Protein AF-M4B7W1-F1 (afdb_monomer_lite)

Radius of gyration: 18.67 Å; chains: 1; bounding box: 26×41×48 Å

Organism: Hyaloperonospora arabidopsidis (strain 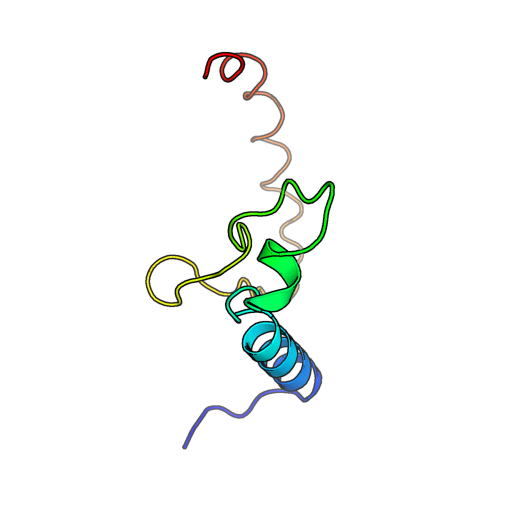Emoy2) (NCBI:txid559515)

Foldseek 3Di:
DDDDDDPVVVVVVVVLVVLQDWDDPVQVVDPPDPDDIDPPHDDCVPDPDPPDPCPPPVPPVVVVVVPPDDDDPDD

pLDDT: mean 77.29, std 19.84, range [39.88, 94.75]

Structure (mmCIF, N/CA/C/O backbone):
data_AF-M4B7W1-F1
#
_entry.id   AF-M4B7W1-F1
#
loop_
_atom_site.group_PDB
_atom_site.id
_atom_site.type_symbol
_atom_site.label_atom_id
_atom_site.label_alt_id
_atom_site.label_comp_id
_atom_site.label_asym_id
_atom_site.label_entity_id
_atom_site.label_seq_id
_atom_site.pdbx_PDB_ins_code
_atom_site.Cartn_x
_atom_site.Cartn_y
_atom_site.Cartn_z
_atom_site.occupancy
_atom_site.B_iso_or_equiv
_atom_site.auth_seq_id
_atom_site.auth_comp_id
_atom_site.auth_asym_id
_atom_site.auth_atom_id
_atom_site.pdbx_PDB_model_num
ATOM 1 N N . MET A 1 1 ? -4.831 -10.826 -25.234 1.00 56.06 1 MET A N 1
ATOM 2 C CA . MET A 1 1 ? -3.857 -11.209 -24.179 1.00 56.06 1 MET A CA 1
ATOM 3 C C . MET A 1 1 ? -3.372 -9.973 -23.429 1.00 56.06 1 MET A C 1
ATOM 5 O O . MET A 1 1 ? -3.248 -8.925 -24.056 1.00 56.06 1 MET A O 1
ATOM 9 N N . PRO A 1 2 ? -3.109 -10.052 -22.109 1.00 79.12 2 PRO A N 1
ATOM 10 C CA . PRO A 1 2 ? -2.473 -8.956 -21.380 1.00 79.12 2 PRO A CA 1
ATOM 11 C C . PRO A 1 2 ? -1.069 -8.686 -21.935 1.00 79.12 2 PRO A C 1
ATOM 13 O O . PRO A 1 2 ? -0.418 -9.591 -22.452 1.00 79.12 2 PRO A O 1
ATOM 16 N N . SER A 1 3 ? -0.585 -7.445 -21.808 1.00 85.00 3 SER A N 1
ATOM 17 C CA . SER A 1 3 ? 0.743 -7.091 -22.326 1.00 85.00 3 SER A CA 1
ATOM 18 C C . SER A 1 3 ? 1.838 -7.955 -21.692 1.00 85.00 3 SER A C 1
ATOM 20 O O . SER A 1 3 ? 1.811 -8.226 -20.485 1.00 85.00 3 SER A O 1
ATOM 22 N N . HIS A 1 4 ? 2.861 -8.296 -22.477 1.00 88.38 4 HIS A N 1
ATOM 23 C CA . HIS A 1 4 ? 4.097 -8.842 -21.930 1.00 88.38 4 HIS A CA 1
ATOM 24 C C . HIS A 1 4 ? 4.746 -7.787 -21.019 1.00 88.38 4 HIS A C 1
ATOM 26 O O . HIS A 1 4 ? 4.864 -6.612 -21.368 1.00 88.38 4 HIS A O 1
ATOM 32 N N . LYS A 1 5 ? 5.090 -8.188 -19.791 1.00 89.00 5 LYS A N 1
ATOM 33 C CA . LYS A 1 5 ? 5.711 -7.334 -18.765 1.00 89.00 5 LYS A CA 1
ATOM 34 C C . LYS A 1 5 ? 6.942 -8.032 -18.215 1.00 89.00 5 LYS A C 1
ATOM 36 O O . LYS A 1 5 ? 6.913 -9.242 -17.991 1.00 89.00 5 LYS A O 1
ATOM 41 N N . THR A 1 6 ? 7.977 -7.257 -17.911 1.00 92.25 6 THR A N 1
ATOM 42 C CA . THR A 1 6 ? 9.189 -7.774 -17.269 1.00 92.25 6 THR A CA 1
ATOM 43 C C . THR A 1 6 ? 8.898 -8.288 -15.855 1.00 92.25 6 THR A C 1
ATOM 45 O O . THR A 1 6 ? 7.969 -7.834 -15.175 1.00 92.25 6 THR A O 1
ATOM 48 N N . PHE A 1 7 ? 9.719 -9.225 -15.376 1.00 92.00 7 PHE A N 1
ATOM 49 C CA . PHE A 1 7 ? 9.578 -9.817 -14.042 1.00 92.00 7 PHE A CA 1
ATOM 50 C C . PHE A 1 7 ? 9.625 -8.771 -12.917 1.00 92.00 7 PHE A C 1
ATOM 52 O O . PHE A 1 7 ? 8.826 -8.811 -11.980 1.00 92.00 7 PHE A O 1
ATOM 59 N N . ARG A 1 8 ? 10.500 -7.765 -13.046 1.00 90.69 8 ARG A N 1
ATOM 60 C CA . ARG A 1 8 ? 10.607 -6.659 -12.086 1.00 90.69 8 ARG A CA 1
ATOM 61 C C . ARG A 1 8 ? 9.287 -5.899 -11.941 1.00 90.69 8 ARG A C 1
ATOM 63 O O . ARG A 1 8 ? 8.838 -5.662 -10.820 1.00 90.69 8 ARG A O 1
ATOM 70 N N . THR A 1 9 ? 8.639 -5.564 -13.056 1.00 90.81 9 THR A N 1
ATOM 71 C CA . THR A 1 9 ? 7.340 -4.877 -13.046 1.00 90.81 9 THR A CA 1
ATOM 72 C C . THR A 1 9 ? 6.262 -5.750 -12.411 1.00 90.81 9 THR A C 1
ATOM 74 O O . THR A 1 9 ? 5.510 -5.268 -11.564 1.00 90.81 9 THR A O 1
ATOM 77 N N . LYS A 1 10 ? 6.234 -7.052 -12.732 1.00 91.44 10 LYS A N 1
ATOM 78 C CA . LYS A 1 10 ? 5.308 -8.017 -12.115 1.00 91.44 10 LYS A CA 1
ATOM 79 C C . LYS A 1 10 ? 5.474 -8.080 -10.590 1.00 91.44 10 LYS A C 1
ATOM 81 O O . LYS A 1 10 ? 4.481 -7.987 -9.871 1.00 91.44 10 LYS A O 1
ATOM 86 N N . ARG A 1 11 ? 6.710 -8.129 -10.077 1.00 93.38 11 ARG A N 1
ATOM 87 C CA . ARG A 1 11 ? 6.982 -8.106 -8.625 1.00 93.38 11 ARG A CA 1
ATOM 88 C C . ARG A 1 11 ? 6.467 -6.837 -7.949 1.00 93.38 11 ARG A C 1
ATOM 90 O O . ARG A 1 11 ? 5.881 -6.912 -6.869 1.00 93.38 11 ARG A O 1
ATOM 97 N N . ILE A 1 12 ? 6.662 -5.671 -8.568 1.00 91.88 12 ILE A N 1
ATOM 98 C CA . ILE A 1 12 ? 6.184 -4.403 -8.000 1.00 91.88 12 ILE A CA 1
ATOM 99 C C . ILE A 1 12 ? 4.653 -4.355 -8.006 1.00 91.88 12 ILE A C 1
ATOM 101 O O . ILE A 1 12 ? 4.061 -3.975 -6.997 1.00 91.88 12 ILE A O 1
ATOM 105 N N . LEU A 1 13 ? 4.009 -4.780 -9.097 1.00 91.31 13 LEU A N 1
ATOM 106 C CA . LEU A 1 13 ? 2.549 -4.875 -9.184 1.00 91.31 13 LEU A CA 1
ATOM 107 C C . LEU A 1 13 ? 1.986 -5.790 -8.090 1.00 91.31 13 LEU A C 1
ATOM 109 O O . LEU A 1 13 ? 1.087 -5.378 -7.358 1.00 91.31 13 LEU A O 1
ATOM 113 N N . ALA A 1 14 ? 2.581 -6.970 -7.904 1.00 93.62 14 ALA A N 1
ATOM 114 C CA . ALA A 1 14 ? 2.194 -7.901 -6.849 1.00 93.62 14 ALA A CA 1
ATOM 115 C C . ALA A 1 14 ? 2.361 -7.286 -5.447 1.00 93.62 14 ALA A C 1
ATOM 117 O O . ALA A 1 14 ? 1.460 -7.380 -4.612 1.00 93.62 14 ALA A O 1
ATOM 118 N N . LYS A 1 15 ? 3.473 -6.581 -5.185 1.00 94.38 15 LYS A N 1
ATOM 119 C CA . LYS A 1 15 ? 3.687 -5.874 -3.910 1.00 94.38 15 LYS A CA 1
ATOM 120 C C . LYS A 1 15 ? 2.628 -4.793 -3.682 1.00 94.38 15 LYS A C 1
ATOM 122 O O . LYS A 1 15 ? 2.087 -4.690 -2.584 1.00 94.38 15 LYS A O 1
ATOM 127 N N . LYS A 1 16 ? 2.314 -3.993 -4.704 1.00 92.88 16 LYS A N 1
ATOM 128 C CA . LYS A 1 16 ? 1.319 -2.913 -4.614 1.00 92.88 16 LYS A CA 1
ATOM 129 C C . LYS A 1 16 ? -0.105 -3.437 -4.450 1.00 92.88 16 LYS A C 1
ATOM 131 O O . LYS A 1 16 ? -0.886 -2.788 -3.760 1.00 92.88 16 LYS A O 1
ATOM 136 N N . ALA A 1 17 ? -0.421 -4.604 -5.008 1.00 93.06 17 ALA A N 1
ATOM 137 C CA . ALA A 1 17 ? -1.674 -5.299 -4.731 1.00 93.06 17 ALA A CA 1
ATOM 138 C C . ALA A 1 17 ? -1.756 -5.716 -3.251 1.00 93.06 17 ALA A C 1
ATOM 140 O O . ALA A 1 17 ? -2.711 -5.352 -2.571 1.00 93.06 17 ALA A O 1
ATOM 141 N N . LYS A 1 18 ? -0.709 -6.361 -2.714 1.00 94.06 18 LYS A N 1
ATOM 142 C CA . LYS A 1 18 ? -0.657 -6.800 -1.304 1.00 94.06 18 LYS A CA 1
ATOM 143 C C . LYS A 1 18 ? -0.727 -5.646 -0.293 1.00 94.06 18 LYS A C 1
ATOM 145 O O . LYS A 1 18 ? -1.323 -5.797 0.768 1.00 94.06 18 LYS A O 1
ATOM 150 N N . GLN A 1 19 ? -0.129 -4.494 -0.609 1.00 93.81 19 GLN A N 1
ATOM 151 C CA . GLN A 1 19 ? -0.145 -3.306 0.260 1.00 93.81 19 GLN A CA 1
ATOM 152 C C . GLN A 1 19 ? -1.530 -2.647 0.361 1.00 93.81 19 GLN A C 1
ATOM 154 O O . GLN A 1 19 ? -1.816 -1.976 1.350 1.00 93.81 19 GLN A O 1
ATOM 159 N N . ASN A 1 20 ? -2.402 -2.831 -0.633 1.00 94.50 20 ASN A N 1
ATOM 160 C CA . ASN A 1 20 ? -3.685 -2.137 -0.721 1.00 94.50 20 ASN A CA 1
ATOM 161 C C . ASN A 1 20 ? -4.811 -2.829 0.072 1.00 94.50 20 ASN A C 1
ATOM 163 O O . ASN A 1 20 ? -5.932 -2.981 -0.417 1.00 94.50 20 ASN A O 1
ATOM 167 N N . ARG A 1 21 ? -4.515 -3.262 1.298 1.00 93.62 21 ARG A N 1
ATOM 168 C CA . ARG A 1 21 ? -5.455 -3.944 2.200 1.00 93.62 21 ARG A CA 1
ATOM 169 C C . ARG A 1 21 ? -5.931 -3.017 3.331 1.00 93.62 21 ARG A C 1
ATOM 171 O O . ARG A 1 21 ? -5.202 -2.079 3.678 1.00 93.62 21 ARG A O 1
ATOM 178 N N . PRO A 1 22 ? -7.156 -3.205 3.857 1.00 94.25 22 PRO A N 1
ATOM 179 C CA . PRO A 1 22 ? -7.603 -2.502 5.056 1.00 94.25 22 PRO A CA 1
ATOM 180 C C . PRO A 1 22 ? -6.805 -2.960 6.284 1.00 94.25 22 PRO A C 1
ATOM 182 O O . PRO A 1 22 ? -6.126 -3.989 6.251 1.00 94.25 22 PRO A O 1
ATOM 185 N N . ILE A 1 23 ? -6.865 -2.169 7.355 1.00 92.38 23 ILE A N 1
ATOM 186 C CA . ILE A 1 23 ? -6.235 -2.526 8.629 1.00 92.38 23 ILE A CA 1
ATOM 187 C C . ILE A 1 23 ? -7.049 -3.655 9.283 1.00 92.38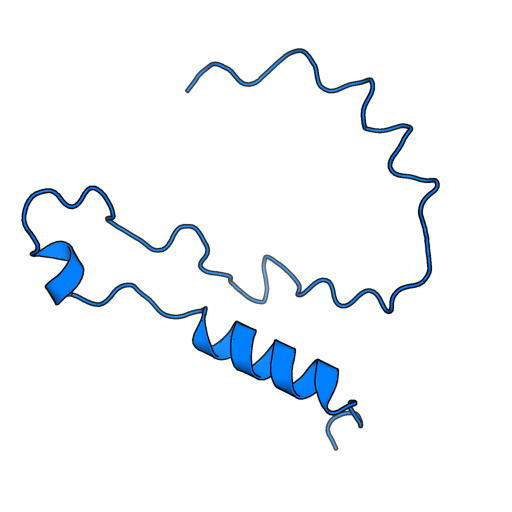 23 ILE A C 1
ATOM 189 O O . ILE A 1 23 ? -8.274 -3.541 9.337 1.00 92.38 23 ILE A O 1
ATOM 193 N N . PRO A 1 24 ? -6.397 -4.725 9.772 1.00 93.50 24 PRO A N 1
ATOM 194 C CA . PRO A 1 24 ? -7.043 -5.774 10.556 1.00 93.50 24 PRO A CA 1
ATOM 195 C C . PRO A 1 24 ? -7.729 -5.247 11.821 1.00 93.50 24 PRO A C 1
ATOM 197 O O . PRO A 1 24 ? -7.219 -4.347 12.485 1.00 93.50 24 PRO A O 1
ATOM 200 N N . GLN A 1 25 ? -8.856 -5.855 12.189 1.00 92.56 25 GLN A N 1
ATOM 201 C CA . GLN A 1 25 ? -9.665 -5.424 13.333 1.00 92.56 25 GLN A CA 1
ATOM 202 C C . GLN A 1 25 ? -8.900 -5.469 14.658 1.00 92.56 25 GLN A C 1
ATOM 204 O O . GLN A 1 25 ? -8.930 -4.494 15.399 1.00 92.56 25 GLN A O 1
ATOM 209 N N . TRP A 1 26 ? -8.164 -6.547 14.933 1.00 94.00 26 TRP A N 1
ATOM 210 C CA . TRP A 1 26 ? -7.435 -6.712 16.195 1.00 94.00 26 TRP A CA 1
ATOM 211 C C . TRP A 1 26 ? -6.385 -5.617 16.437 1.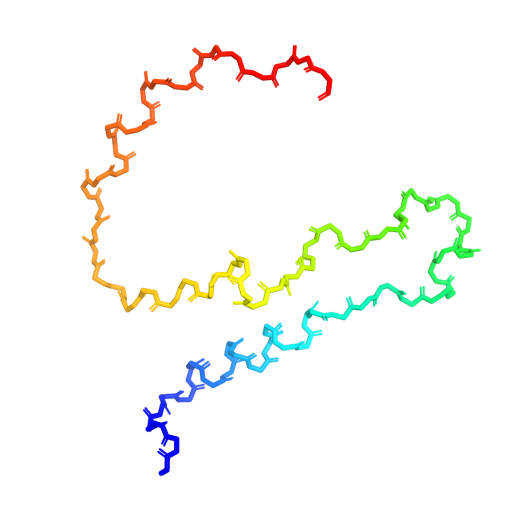00 94.00 26 TRP A C 1
ATOM 213 O O . TRP A 1 26 ? -6.097 -5.295 17.582 1.00 94.00 26 TRP A O 1
ATOM 223 N N . ILE A 1 27 ? -5.853 -4.982 15.381 1.00 92.38 27 ILE A N 1
ATOM 224 C CA . ILE A 1 27 ? -4.921 -3.852 15.526 1.00 92.38 27 ILE A CA 1
ATOM 225 C C . ILE A 1 27 ? -5.624 -2.647 16.152 1.00 92.38 27 ILE A C 1
ATOM 227 O O . ILE A 1 27 ? -5.018 -1.945 16.954 1.00 92.38 27 ILE A O 1
ATOM 231 N N . ARG A 1 28 ? -6.903 -2.422 15.836 1.00 90.25 28 ARG A N 1
ATOM 232 C CA . ARG A 1 28 ? -7.690 -1.330 16.431 1.00 90.25 28 ARG A CA 1
ATOM 233 C C . ARG A 1 28 ? -7.924 -1.520 17.926 1.00 90.25 28 ARG A C 1
ATOM 235 O O . ARG A 1 28 ? -8.168 -0.543 18.612 1.00 90.25 28 ARG A O 1
ATOM 242 N N . LEU A 1 29 ? -7.870 -2.765 18.394 1.00 89.88 29 LEU A N 1
ATOM 243 C CA . LEU A 1 29 ? -8.134 -3.143 19.780 1.00 89.88 29 LEU A CA 1
ATOM 244 C C . LEU A 1 29 ? -6.861 -3.174 20.639 1.00 89.88 29 LEU A C 1
ATOM 246 O O . LEU A 1 29 ? -6.937 -3.497 21.818 1.00 89.88 29 LEU A O 1
ATOM 250 N N . ARG A 1 30 ? -5.686 -2.872 20.068 1.00 91.56 30 ARG A N 1
ATOM 251 C CA . ARG A 1 30 ? -4.444 -2.772 20.844 1.00 91.56 30 ARG A CA 1
ATOM 252 C C . ARG A 1 30 ? -4.440 -1.477 21.654 1.00 91.56 30 ARG A C 1
ATOM 254 O O . ARG A 1 30 ? -4.765 -0.422 21.112 1.00 91.56 30 ARG A O 1
ATOM 261 N N . THR A 1 31 ? -4.016 -1.566 22.910 1.00 91.75 31 THR A N 1
ATOM 262 C CA . THR A 1 31 ? -3.767 -0.408 23.777 1.00 91.75 31 THR A CA 1
ATOM 263 C C . THR A 1 31 ? -2.705 0.509 23.154 1.00 91.75 31 THR A C 1
ATOM 265 O O . THR A 1 31 ? -1.815 0.031 22.445 1.00 91.75 31 THR A O 1
ATOM 268 N N . ASP A 1 32 ? -2.844 1.820 23.363 1.00 91.31 32 ASP A N 1
ATOM 269 C CA . ASP A 1 32 ? -1.947 2.880 22.869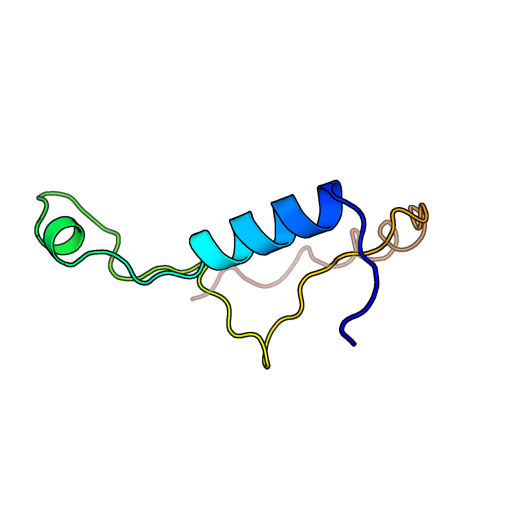 1.00 91.31 32 ASP A CA 1
ATOM 270 C C . ASP A 1 32 ? -1.776 2.958 21.342 1.00 91.31 32 ASP A C 1
ATOM 272 O O . ASP A 1 32 ? -0.759 3.422 20.822 1.00 91.31 32 ASP A O 1
ATOM 276 N N . ASN A 1 33 ? -2.787 2.530 20.581 1.00 86.38 33 ASN A N 1
ATOM 277 C CA . ASN A 1 33 ? -2.764 2.646 19.128 1.00 86.38 33 ASN A CA 1
ATOM 278 C C . ASN A 1 33 ? -3.505 3.899 18.627 1.00 86.38 33 ASN A C 1
ATOM 280 O O . ASN A 1 33 ? -4.717 4.034 18.774 1.00 86.38 33 ASN A O 1
ATOM 284 N N . THR A 1 34 ? -2.792 4.784 17.928 1.00 89.88 34 THR A N 1
ATOM 285 C CA . THR A 1 34 ? -3.363 5.977 17.273 1.00 89.88 34 THR A CA 1
ATOM 286 C C . THR A 1 34 ? -3.905 5.697 15.862 1.00 89.88 34 THR A C 1
ATOM 288 O O . THR A 1 34 ? -4.596 6.525 15.263 1.00 89.88 34 THR A O 1
ATOM 291 N N . ILE A 1 35 ? -3.616 4.520 15.296 1.00 88.56 35 ILE A N 1
ATOM 292 C CA . ILE A 1 35 ? -3.877 4.192 13.892 1.00 88.56 35 ILE A CA 1
ATOM 293 C C . ILE A 1 35 ? -5.320 3.694 13.697 1.00 88.56 35 ILE A C 1
ATOM 295 O O . ILE A 1 35 ? -5.643 2.538 13.971 1.00 88.56 35 ILE A O 1
ATOM 299 N N . LYS A 1 36 ? -6.181 4.538 13.111 1.00 89.19 36 LYS A N 1
ATOM 300 C CA . LYS A 1 36 ? -7.604 4.223 12.837 1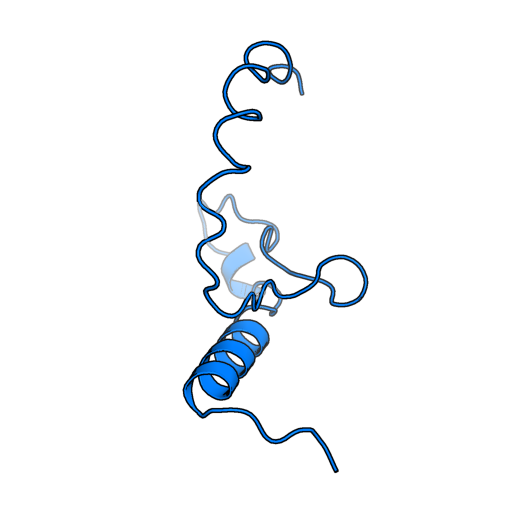.00 89.19 36 LYS A CA 1
ATOM 301 C C . LYS A 1 36 ? -7.852 3.591 11.456 1.00 89.19 36 LYS A C 1
ATOM 303 O O . LYS A 1 36 ? -8.682 2.685 11.299 1.00 89.19 36 LYS A O 1
ATOM 308 N N . TYR A 1 37 ? -7.133 4.059 10.435 1.00 92.12 37 TYR A N 1
ATOM 309 C CA . TYR A 1 37 ? -7.298 3.645 9.038 1.00 92.12 37 TYR A CA 1
ATOM 310 C C . TYR A 1 37 ? -5.967 3.671 8.271 1.00 92.12 37 TYR A C 1
ATOM 312 O O . TYR A 1 37 ? -4.988 4.280 8.695 1.00 92.12 37 TYR A O 1
ATOM 320 N N . ASN A 1 38 ? -5.911 2.984 7.124 1.00 94.00 38 ASN A N 1
ATOM 321 C CA . ASN A 1 38 ? -4.713 2.955 6.280 1.00 94.00 38 ASN A CA 1
ATOM 322 C C . ASN A 1 38 ? -4.671 4.198 5.380 1.00 94.00 38 ASN A C 1
ATOM 324 O O . ASN A 1 38 ? -5.229 4.181 4.282 1.00 94.00 38 ASN A O 1
ATOM 328 N N . ALA A 1 39 ? -3.969 5.242 5.821 1.00 92.56 39 ALA A N 1
ATOM 329 C CA . ALA A 1 39 ? -3.796 6.484 5.062 1.00 92.56 39 ALA A CA 1
ATOM 330 C C . ALA A 1 39 ? -3.129 6.282 3.685 1.00 92.56 39 ALA A C 1
ATOM 332 O O . ALA A 1 39 ? -3.351 7.052 2.759 1.00 92.56 39 ALA A O 1
ATOM 333 N N . LYS A 1 40 ? -2.342 5.211 3.509 1.00 91.69 40 LYS A N 1
ATOM 334 C CA . LYS A 1 40 ? -1.624 4.904 2.258 1.00 91.69 40 LYS A CA 1
ATOM 335 C C . LYS A 1 40 ? -2.418 3.986 1.318 1.00 91.69 40 LYS A C 1
ATOM 337 O O . LYS A 1 40 ? -1.871 3.501 0.321 1.00 91.69 40 LYS A O 1
ATOM 342 N N . ARG A 1 41 ? -3.688 3.700 1.625 1.00 94.56 41 ARG A N 1
ATOM 343 C CA . ARG A 1 41 ? -4.573 2.905 0.761 1.00 94.56 41 ARG A CA 1
ATOM 344 C C . ARG A 1 41 ? -4.845 3.668 -0.538 1.00 94.56 41 ARG A C 1
ATOM 346 O O . ARG A 1 41 ? -5.023 4.879 -0.545 1.00 94.56 41 ARG A O 1
ATOM 353 N N . ARG A 1 42 ? -4.884 2.948 -1.660 1.00 94.75 42 ARG A N 1
ATOM 354 C CA . ARG A 1 42 ? -4.950 3.535 -3.002 1.00 94.75 42 ARG A CA 1
ATOM 355 C C . ARG A 1 42 ? -6.160 3.027 -3.778 1.00 94.75 42 ARG A C 1
ATOM 357 O O . ARG A 1 42 ? -6.371 1.820 -3.884 1.00 94.75 42 ARG A O 1
ATOM 364 N N . HIS A 1 43 ? -6.898 3.930 -4.421 1.00 94.19 43 HIS A N 1
ATOM 365 C CA . HIS A 1 43 ? -7.921 3.562 -5.401 1.00 94.19 43 HIS A CA 1
ATOM 366 C C . HIS A 1 43 ? -7.397 3.733 -6.835 1.00 94.19 43 HIS A C 1
ATOM 368 O O . HIS A 1 43 ? -6.819 4.760 -7.179 1.00 94.19 43 HIS A O 1
ATOM 374 N N . TRP A 1 44 ? -7.603 2.730 -7.693 1.00 92.44 44 TRP A N 1
ATOM 375 C CA . TRP A 1 44 ? -7.002 2.677 -9.032 1.00 92.44 44 TRP A CA 1
ATOM 376 C C . TRP A 1 44 ? -7.568 3.692 -10.032 1.00 92.44 44 TRP A C 1
ATOM 378 O O . TRP A 1 44 ? -6.878 4.033 -11.001 1.00 92.44 44 TRP A O 1
ATOM 388 N N . ARG A 1 45 ? -8.795 4.185 -9.811 1.00 93.19 45 ARG A N 1
ATOM 389 C CA . ARG A 1 45 ? -9.365 5.265 -10.629 1.00 93.19 45 ARG A CA 1
ATOM 390 C C . ARG A 1 45 ? -8.786 6.626 -10.254 1.00 93.19 45 ARG A C 1
ATOM 392 O O . ARG A 1 45 ? -8.476 7.388 -11.154 1.00 93.19 45 ARG A O 1
ATOM 399 N N . ARG A 1 46 ? -8.566 6.884 -8.957 1.00 93.88 46 ARG A N 1
ATOM 400 C CA . ARG A 1 46 ? -8.100 8.188 -8.453 1.00 93.88 46 ARG A CA 1
ATOM 401 C C . ARG A 1 46 ? -6.597 8.394 -8.633 1.00 93.88 46 ARG A C 1
ATOM 403 O O . ARG A 1 46 ? -6.180 9.457 -9.061 1.00 93.88 46 ARG A O 1
ATOM 410 N N . THR A 1 47 ? -5.773 7.385 -8.338 1.00 91.25 47 THR A N 1
ATOM 411 C CA . THR A 1 47 ? -4.306 7.524 -8.391 1.00 91.25 47 THR A CA 1
ATOM 412 C C . THR A 1 47 ? -3.644 6.355 -9.120 1.00 91.25 47 THR A C 1
ATOM 414 O O . THR A 1 47 ? -3.858 5.172 -8.810 1.00 91.25 47 THR A O 1
ATOM 417 N N . LYS A 1 48 ? -2.820 6.678 -10.125 1.00 90.25 48 LYS A N 1
ATOM 418 C CA . LYS A 1 48 ? -2.123 5.698 -10.972 1.00 90.25 48 LYS A CA 1
ATOM 419 C C . LYS A 1 48 ? -0.782 5.287 -10.372 1.00 90.25 48 LYS A C 1
ATOM 421 O O . LYS A 1 48 ? -0.156 6.018 -9.611 1.00 90.25 48 LYS A O 1
ATOM 426 N N . LEU A 1 49 ? -0.343 4.075 -10.707 1.00 87.62 49 LEU A N 1
ATOM 427 C CA . LEU A 1 49 ? 0.986 3.602 -10.335 1.00 8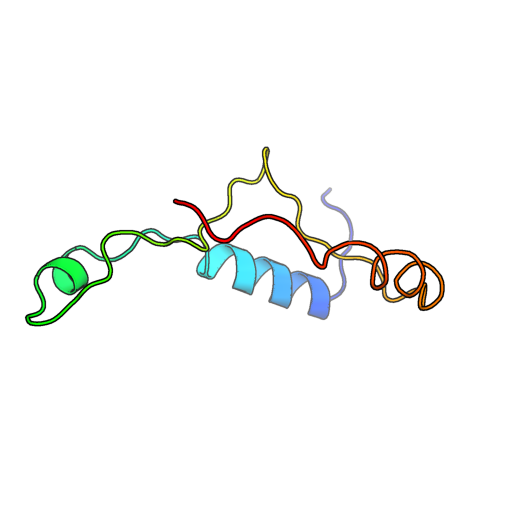7.62 49 LEU A CA 1
ATOM 428 C C . LEU A 1 49 ? 1.999 4.234 -11.295 1.00 87.62 49 LEU A C 1
ATOM 430 O O . LEU A 1 49 ? 1.985 3.935 -12.486 1.00 87.62 49 LEU A O 1
ATOM 434 N N . GLY A 1 50 ? 2.850 5.119 -10.774 1.00 81.12 50 GLY A N 1
ATOM 435 C CA . GLY A 1 50 ? 3.891 5.808 -11.535 1.00 81.12 50 GLY A CA 1
ATOM 436 C C . GLY A 1 50 ? 5.029 4.875 -11.945 1.00 81.12 50 GLY A C 1
ATOM 437 O O . GLY A 1 50 ? 6.128 4.956 -11.409 1.00 81.12 50 GLY A O 1
ATOM 438 N N . PHE A 1 51 ? 4.777 3.982 -12.899 1.00 72.25 51 PHE A N 1
ATOM 439 C CA . PHE A 1 51 ? 5.815 3.206 -13.572 1.00 72.25 51 PHE A CA 1
ATOM 440 C C . PHE A 1 51 ? 6.402 4.031 -14.719 1.00 72.25 51 PHE A C 1
ATOM 442 O O . PHE A 1 51 ? 6.309 3.636 -15.877 1.00 72.25 51 PHE A O 1
ATOM 449 N N . LYS A 1 52 ? 6.986 5.203 -14.436 1.00 56.00 52 LYS A N 1
ATOM 450 C CA . LYS A 1 52 ? 7.837 5.829 -15.450 1.00 56.00 52 LYS A CA 1
ATOM 451 C C . LYS A 1 52 ? 9.033 4.893 -15.625 1.00 56.00 52 LYS A C 1
ATOM 453 O O . LYS A 1 52 ? 9.824 4.721 -14.695 1.00 56.00 52 LYS A O 1
ATOM 458 N N . HIS A 1 53 ? 9.135 4.244 -16.791 1.00 52.69 53 HIS A N 1
ATOM 459 C CA . HIS A 1 53 ? 10.420 3.732 -17.263 1.00 52.69 53 HIS A CA 1
ATOM 460 C C . HIS A 1 53 ? 11.410 4.874 -17.045 1.00 52.69 53 HIS A C 1
ATOM 462 O O . HIS A 1 53 ? 11.069 6.023 -17.316 1.00 52.69 53 HIS A O 1
ATOM 468 N N . ARG A 1 54 ? 12.552 4.584 -16.426 1.00 49.78 54 ARG A N 1
ATOM 469 C CA . ARG A 1 54 ? 13.491 5.570 -15.882 1.00 49.78 54 ARG A CA 1
ATOM 470 C C . ARG A 1 54 ? 14.177 6.371 -17.003 1.00 49.78 54 ARG A C 1
ATOM 472 O O . ARG A 1 54 ? 15.393 6.341 -17.108 1.00 49.78 54 ARG A O 1
ATOM 479 N N . LEU A 1 55 ? 13.429 7.078 -17.844 1.00 45.12 55 LEU A N 1
ATOM 480 C CA . LEU A 1 55 ? 13.950 8.180 -18.628 1.00 45.12 55 LEU A CA 1
ATOM 481 C C . LEU A 1 55 ? 14.184 9.314 -17.640 1.00 45.12 55 LEU A C 1
ATOM 483 O O . LEU A 1 55 ? 13.284 9.764 -16.927 1.00 45.12 55 LEU A O 1
ATOM 487 N N . ARG A 1 56 ? 15.462 9.657 -17.524 1.00 49.91 56 ARG A N 1
ATOM 488 C CA . ARG A 1 56 ? 16.044 10.641 -16.620 1.00 49.91 56 ARG A CA 1
ATOM 489 C C . ARG A 1 56 ? 15.525 12.038 -16.975 1.00 49.91 56 ARG A C 1
ATOM 491 O O . ARG A 1 56 ? 16.281 12.864 -17.456 1.00 49.91 56 ARG A O 1
ATOM 498 N N . PHE A 1 57 ? 14.270 12.352 -16.685 1.00 44.34 57 PHE A N 1
ATOM 499 C CA . PHE A 1 57 ? 13.833 13.745 -16.640 1.00 44.34 57 PHE A CA 1
ATOM 500 C C . PHE A 1 57 ? 14.243 14.332 -15.287 1.00 44.34 57 PHE A C 1
ATOM 502 O O . PHE A 1 57 ? 13.427 14.505 -14.387 1.00 44.34 57 PHE A O 1
ATOM 509 N N . LYS A 1 58 ? 15.551 14.570 -15.123 1.00 51.44 58 LYS A N 1
ATOM 510 C CA . LYS A 1 58 ? 16.111 15.306 -13.979 1.00 51.44 58 LYS A CA 1
ATOM 511 C C . LYS A 1 58 ? 15.973 16.831 -14.122 1.00 51.44 58 LYS A C 1
ATOM 513 O O . LYS A 1 58 ? 16.364 17.532 -13.203 1.00 51.44 58 LYS A O 1
ATOM 518 N N . VAL A 1 59 ? 15.394 17.351 -15.209 1.00 53.34 59 VAL A N 1
ATOM 519 C CA . VAL A 1 59 ? 15.425 18.801 -15.495 1.00 53.34 59 VAL A CA 1
ATOM 520 C C . VAL A 1 59 ? 14.166 19.557 -15.025 1.00 53.34 59 VAL A C 1
ATOM 522 O O . VAL A 1 59 ? 14.262 20.718 -14.657 1.00 53.34 59 VAL A O 1
ATOM 525 N N . ALA A 1 60 ? 12.997 18.915 -14.904 1.00 50.00 60 ALA A N 1
ATOM 526 C CA . ALA A 1 60 ? 11.754 19.630 -14.552 1.00 50.00 60 ALA A CA 1
ATOM 527 C C . ALA A 1 60 ? 11.516 19.843 -13.038 1.00 50.00 60 ALA A C 1
ATOM 529 O O . ALA A 1 60 ? 10.638 20.606 -12.651 1.00 50.00 60 ALA A O 1
ATOM 530 N N . ALA A 1 61 ? 12.270 19.173 -12.158 1.00 52.50 61 ALA A N 1
ATOM 531 C CA . ALA A 1 61 ? 12.041 19.241 -10.707 1.00 52.50 61 ALA A CA 1
ATOM 532 C C . ALA A 1 61 ? 12.752 20.416 -10.008 1.00 52.50 61 ALA A C 1
ATOM 534 O O . ALA A 1 61 ? 12.489 20.652 -8.830 1.00 52.50 61 ALA A O 1
ATOM 535 N N . LEU A 1 62 ? 13.649 21.133 -10.699 1.00 49.81 62 LEU A N 1
ATOM 536 C CA . LEU A 1 62 ? 14.359 22.274 -10.113 1.00 49.81 62 LEU A CA 1
ATOM 537 C C . LEU A 1 62 ? 13.494 23.548 -10.110 1.00 49.81 62 LEU A C 1
ATOM 539 O O . LEU A 1 62 ? 13.548 24.313 -9.156 1.00 49.81 62 LEU A O 1
ATOM 543 N N . VAL A 1 63 ? 12.623 23.722 -11.112 1.00 55.91 63 VAL A N 1
ATOM 544 C CA . VAL A 1 63 ? 11.764 24.916 -11.244 1.00 55.91 63 VAL A CA 1
ATOM 545 C C . VAL A 1 63 ? 10.616 24.925 -10.220 1.00 55.91 63 VAL A C 1
ATOM 547 O O . VAL A 1 63 ? 10.206 25.982 -9.762 1.00 55.91 63 VAL A O 1
ATOM 550 N N . CYS A 1 64 ? 10.142 23.759 -9.766 1.00 50.91 64 CYS A N 1
ATOM 551 C CA . CYS A 1 64 ? 9.031 23.673 -8.805 1.00 50.91 64 CYS A CA 1
ATOM 552 C C . CYS A 1 64 ? 9.465 23.730 -7.321 1.00 50.91 64 CYS A C 1
ATOM 554 O O . CYS A 1 64 ? 8.613 23.730 -6.435 1.00 50.91 64 CYS A O 1
ATOM 556 N N . LYS A 1 65 ? 10.773 23.745 -7.018 1.00 54.94 65 LYS A N 1
ATOM 557 C CA . LYS A 1 65 ? 11.294 23.742 -5.634 1.00 54.94 65 LYS A CA 1
ATOM 558 C C . LYS A 1 65 ? 11.589 25.126 -5.051 1.00 54.94 65 LYS A C 1
ATOM 560 O O . LYS A 1 65 ? 11.881 25.202 -3.865 1.00 54.94 65 LYS A O 1
ATOM 565 N N . LEU A 1 66 ? 11.477 26.192 -5.841 1.00 54.91 66 LEU A N 1
ATOM 566 C CA . LEU A 1 66 ? 11.692 27.570 -5.380 1.00 54.91 66 LEU A CA 1
ATOM 567 C C . LEU A 1 66 ? 10.388 28.344 -5.095 1.00 54.91 66 LEU A C 1
ATOM 569 O O . LEU A 1 66 ? 10.460 29.515 -4.754 1.00 54.91 66 LEU A O 1
ATOM 573 N N . GLY A 1 67 ? 9.209 27.712 -5.203 1.00 52.78 67 GLY A N 1
ATOM 574 C CA . GLY A 1 67 ? 7.909 28.400 -5.094 1.00 52.78 67 GLY A CA 1
ATOM 575 C C . GLY A 1 67 ? 6.921 27.875 -4.044 1.00 52.78 67 GLY A C 1
ATOM 576 O O . GLY A 1 67 ? 5.767 28.266 -4.098 1.00 52.78 67 GLY A O 1
ATOM 577 N N . ASN A 1 68 ? 7.319 26.991 -3.121 1.00 53.47 68 ASN A N 1
ATOM 578 C CA . ASN A 1 68 ? 6.422 26.440 -2.084 1.00 53.47 68 ASN A CA 1
ATOM 579 C C . ASN A 1 68 ? 7.023 26.572 -0.676 1.00 53.47 68 ASN A C 1
ATOM 581 O O . ASN A 1 68 ? 7.089 25.615 0.092 1.00 53.47 68 ASN A O 1
ATOM 585 N N . VAL A 1 69 ? 7.495 27.773 -0.348 1.00 51.69 69 VAL A N 1
ATOM 586 C CA . VAL A 1 69 ? 7.603 28.227 1.041 1.00 51.69 69 VAL A CA 1
ATOM 587 C C . VAL A 1 69 ? 6.557 29.325 1.153 1.00 51.69 69 VAL A C 1
ATOM 589 O O . VAL A 1 69 ? 6.740 30.353 0.519 1.00 51.69 69 VAL A O 1
ATOM 592 N N . ILE A 1 70 ? 5.466 29.050 1.875 1.00 50.41 70 ILE A N 1
ATOM 593 C CA . ILE A 1 70 ? 4.292 29.879 2.233 1.00 50.41 70 ILE A CA 1
ATOM 594 C C . ILE A 1 70 ? 3.008 29.099 1.883 1.00 50.41 70 ILE A C 1
ATOM 596 O O . ILE A 1 70 ? 2.709 28.867 0.720 1.00 50.41 70 ILE A O 1
ATOM 600 N N . MET A 1 71 ? 2.246 28.761 2.929 1.00 47.09 71 MET A N 1
ATOM 601 C CA . MET A 1 71 ? 0.955 28.048 2.966 1.00 47.09 71 MET A CA 1
ATOM 602 C C . MET A 1 71 ? 0.999 26.516 2.971 1.00 47.09 71 MET A C 1
ATOM 604 O O . MET A 1 71 ? 0.861 25.879 1.937 1.00 47.09 71 MET A O 1
ATOM 608 N N . GLU A 1 72 ? 1.105 25.929 4.165 1.00 42.25 72 GLU A N 1
ATOM 609 C CA . GLU A 1 72 ? 0.058 25.049 4.727 1.00 42.25 72 GLU A CA 1
ATOM 610 C C . GLU A 1 72 ? 0.460 24.629 6.157 1.00 42.25 72 GLU A C 1
ATOM 612 O O . GLU A 1 72 ? 0.693 23.465 6.451 1.00 42.25 72 GLU A O 1
ATOM 617 N N . ASP A 1 73 ? 0.544 25.616 7.058 1.00 40.03 73 ASP A N 1
ATOM 618 C CA . ASP A 1 73 ? 0.415 25.410 8.508 1.00 40.03 73 ASP A CA 1
ATOM 619 C C . ASP A 1 73 ? -0.870 26.120 8.960 1.00 40.03 73 ASP A C 1
ATOM 621 O O . ASP A 1 73 ? -0.853 27.227 9.510 1.00 40.03 73 ASP A O 1
ATOM 625 N N . ARG A 1 74 ? -2.018 25.519 8.629 1.00 39.88 74 ARG A N 1
ATOM 626 C CA . ARG A 1 74 ? -3.285 25.723 9.343 1.00 39.88 74 ARG A CA 1
ATOM 627 C C . ARG A 1 74 ? -4.310 24.671 8.908 1.00 39.88 74 ARG A C 1
ATOM 629 O O . ARG A 1 74 ? -4.793 24.735 7.781 1.00 39.88 74 ARG A O 1
ATOM 636 N N . TRP A 1 75 ? -4.660 23.827 9.882 1.00 42.88 75 TRP A N 1
ATOM 637 C CA . TRP A 1 75 ? -5.658 22.743 9.900 1.00 42.88 75 TRP A CA 1
ATOM 638 C C . TRP A 1 75 ? -5.184 21.357 9.457 1.00 42.88 75 TRP A C 1
ATOM 640 O O . TRP A 1 75 ? -4.931 21.139 8.256 1.00 42.88 75 TRP A O 1
#

Secondary structure (DSSP, 8-state):
-PPP--HHHHHHHHHHHHH--PPPHHHHTSTT----S-TT---TTTS-----------STTTGGGSS-SS-----

InterPro domains:
  IPR000077 Large ribosomal subunit protein eL39 [MF_00629] (1-52)
  IPR000077 Large ribosomal subunit protein eL39 [PF00832] (9-49)
  IPR020083 Large ribosomal subunit protein eL39, conserved site [PS00051] (30-46)
  IPR023626 Large ribosomal subunit protein eL39 domain superfamily [G3DSA:1.10.1620.10] (1-51)
  IPR023626 Large ribosomal subunit protein eL39 domain superfamily [SSF48662] (3-50)

Sequence (75 aa):
MPSHKTFRTKRILAKKAKQNRPIPQWIRLRTDNTIKYNAKRRHWRRTKLGFKHRLRFKVAALVCKLGNVIMEDRW